Protein AF-A0A356UCX9-F1 (afdb_monomer)

Sequence (58 aa):
GVSSTATRAEDAVSSVIVTSALANVLFFTNTGRVFSSKAYRLPESSRQAKGMPLINFL

Foldseek 3Di:
DDDQEPEDPPDDDPDDDDDDQQDWDWDADPVGDIDIDGNVVADDDDRHDNGDDPVVVD

Solvent-accessible surface area (backbone atoms only — not comparable to full-atom values): 4159 Å² total; per-residue (Å²): 136,83,86,58,58,69,59,57,99,88,58,72,92,85,80,86,84,90,82,56,56,86,38,76,45,77,48,80,45,97,86,74,51,74,46,77,44,50,43,67,74,55,81,88,73,61,79,58,47,77,76,75,71,69,71,82,79,108

Structure (mmCIF, N/CA/C/O backbone):
data_AF-A0A356UCX9-F1
#
_entry.id   AF-A0A356UCX9-F1
#
loop_
_atom_site.group_PDB
_atom_site.id
_atom_site.type_symbol
_atom_site.label_atom_id
_atom_site.label_alt_id
_atom_site.label_comp_id
_atom_site.label_asym_id
_atom_site.label_enti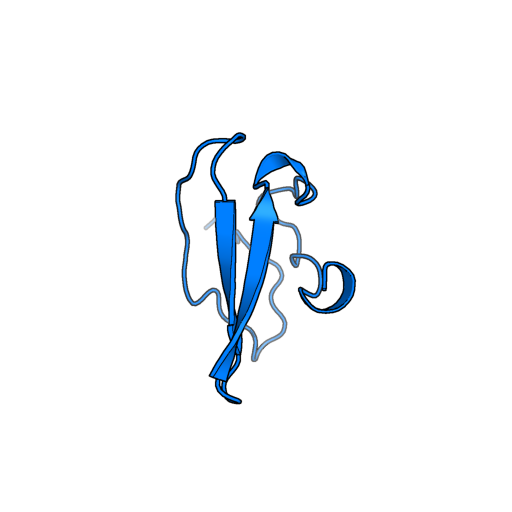ty_id
_atom_site.label_seq_id
_atom_site.pdbx_PDB_ins_code
_atom_site.Cartn_x
_atom_site.Cartn_y
_atom_site.Cartn_z
_atom_site.occupancy
_atom_site.B_iso_or_equiv
_atom_site.auth_seq_id
_atom_site.auth_comp_id
_atom_site.auth_asym_id
_atom_site.auth_atom_id
_atom_site.pdbx_PDB_model_num
ATOM 1 N N . GLY A 1 1 ? 5.471 -3.339 -31.268 1.00 42.22 1 GLY A N 1
ATOM 2 C CA . GLY A 1 1 ? 4.638 -3.031 -30.090 1.00 42.22 1 GLY A CA 1
ATOM 3 C C . GLY A 1 1 ? 5.203 -3.782 -28.911 1.00 42.22 1 GLY A C 1
ATOM 4 O O . GLY A 1 1 ? 5.533 -4.947 -29.080 1.00 42.22 1 GLY A O 1
ATOM 5 N N . VAL A 1 2 ? 5.416 -3.120 -27.775 1.00 46.44 2 VAL A N 1
ATOM 6 C CA . VAL A 1 2 ? 6.076 -3.731 -26.612 1.00 46.44 2 VAL A CA 1
ATOM 7 C C . VAL A 1 2 ? 4.998 -4.138 -25.613 1.00 46.44 2 VAL A C 1
ATOM 9 O O . VAL A 1 2 ? 4.360 -3.279 -25.011 1.00 46.44 2 VAL A O 1
ATOM 12 N N . SER A 1 3 ? 4.762 -5.441 -25.480 1.00 52.34 3 SER A N 1
ATOM 13 C CA . SER A 1 3 ? 3.779 -6.003 -24.552 1.00 52.34 3 SER A CA 1
ATOM 14 C C . SER A 1 3 ? 4.298 -5.864 -23.121 1.00 52.34 3 SER A C 1
ATOM 16 O O . SER A 1 3 ? 5.263 -6.519 -22.732 1.00 52.34 3 SER A O 1
ATOM 18 N N . SER A 1 4 ? 3.700 -4.956 -22.354 1.00 54.22 4 SER A N 1
ATOM 19 C CA . SER A 1 4 ? 4.220 -4.516 -21.058 1.00 54.22 4 SER A CA 1
ATOM 20 C C . SER A 1 4 ? 3.787 -5.364 -19.864 1.00 54.22 4 SER A C 1
ATOM 22 O O . SER A 1 4 ? 4.302 -5.129 -18.777 1.00 54.22 4 SER A O 1
ATOM 24 N N . THR A 1 5 ? 2.865 -6.322 -19.999 1.00 55.56 5 THR A N 1
ATOM 25 C CA . THR A 1 5 ? 2.340 -7.057 -18.834 1.00 55.56 5 THR A CA 1
ATOM 26 C C . THR A 1 5 ? 1.762 -8.407 -19.258 1.00 55.56 5 THR A C 1
ATOM 28 O O . THR A 1 5 ? 0.960 -8.472 -20.184 1.00 55.56 5 THR A O 1
ATOM 31 N N . ALA A 1 6 ? 2.168 -9.496 -18.599 1.00 54.53 6 ALA A N 1
ATOM 32 C CA . ALA A 1 6 ? 1.601 -10.830 -18.809 1.00 54.53 6 ALA A CA 1
ATOM 33 C C . ALA A 1 6 ? 0.351 -11.026 -17.933 1.00 54.53 6 ALA A C 1
ATOM 35 O O . ALA A 1 6 ? 0.361 -11.827 -16.998 1.00 54.53 6 ALA A O 1
ATOM 36 N N . THR A 1 7 ? -0.709 -10.261 -18.181 1.00 53.81 7 THR A N 1
ATOM 37 C CA . THR A 1 7 ? -1.997 -10.427 -17.497 1.00 53.81 7 THR A CA 1
ATOM 38 C C . THR A 1 7 ? -2.717 -11.693 -17.984 1.00 53.81 7 THR A C 1
ATOM 40 O O . THR A 1 7 ? -2.590 -12.093 -19.143 1.00 53.81 7 THR A O 1
ATOM 43 N N . ARG A 1 8 ? -3.445 -12.383 -17.090 1.00 54.88 8 ARG A N 1
ATOM 44 C CA . ARG A 1 8 ? -4.462 -13.362 -17.520 1.00 54.88 8 ARG A CA 1
ATOM 45 C C . ARG A 1 8 ? -5.560 -12.594 -18.263 1.00 54.88 8 ARG A C 1
ATOM 47 O O . ARG A 1 8 ? -5.730 -11.410 -18.006 1.00 54.88 8 ARG A O 1
ATOM 54 N N . ALA A 1 9 ? -6.272 -13.240 -19.181 1.00 55.22 9 ALA A N 1
ATOM 55 C CA . ALA A 1 9 ? -7.195 -12.577 -20.111 1.00 55.22 9 ALA A CA 1
ATOM 56 C C . ALA A 1 9 ? -8.293 -11.715 -19.441 1.00 55.22 9 ALA A C 1
ATOM 58 O O . ALA A 1 9 ? -8.839 -10.827 -20.089 1.00 55.22 9 ALA A O 1
ATOM 59 N N . GLU A 1 10 ? -8.569 -11.933 -18.152 1.00 62.19 10 GLU A N 1
ATOM 60 C CA . GLU A 1 10 ? -9.541 -11.181 -17.346 1.00 62.19 10 GLU A CA 1
ATOM 61 C C . GLU A 1 10 ? -8.929 -10.192 -16.331 1.00 62.19 10 GLU A C 1
ATOM 63 O O . GLU A 1 10 ? -9.670 -9.515 -15.620 1.00 62.19 10 GLU A O 1
ATOM 68 N N . ASP A 1 11 ? -7.602 -10.074 -16.250 1.00 63.25 11 ASP A N 1
ATOM 69 C CA . ASP A 1 11 ? -6.931 -9.200 -15.284 1.00 63.25 11 ASP A CA 1
ATOM 70 C C . ASP A 1 11 ? -6.448 -7.921 -15.984 1.00 63.25 11 ASP A C 1
ATOM 72 O O . ASP A 1 11 ? -5.664 -7.971 -16.935 1.00 63.25 11 ASP A O 1
ATOM 76 N N . ALA A 1 12 ? -6.924 -6.760 -15.542 1.00 65.81 12 ALA A N 1
ATOM 77 C CA . ALA A 1 12 ? -6.539 -5.464 -16.093 1.00 65.81 12 ALA A CA 1
ATOM 78 C C . ALA A 1 12 ? -5.967 -4.577 -14.988 1.00 65.81 12 ALA A C 1
ATOM 80 O O . ALA A 1 12 ? -6.513 -4.493 -13.888 1.00 65.81 12 ALA A O 1
ATOM 81 N N . VAL A 1 13 ? -4.873 -3.873 -15.291 1.00 69.38 13 VAL A N 1
ATOM 82 C CA . VAL A 1 13 ? -4.320 -2.872 -14.373 1.00 69.38 13 VAL A CA 1
ATOM 83 C C . VAL A 1 13 ? -5.331 -1.737 -14.244 1.00 69.38 13 VAL A C 1
ATOM 85 O O . VAL A 1 13 ? -5.568 -0.998 -15.196 1.00 69.38 13 VAL A O 1
ATOM 88 N N . SER A 1 14 ? -5.930 -1.602 -13.065 1.00 74.38 14 SER A N 1
ATOM 89 C CA . SER A 1 14 ? -6.968 -0.603 -12.803 1.00 74.38 14 SER A CA 1
ATOM 90 C C . SER A 1 14 ? -6.405 0.751 -12.375 1.00 74.38 14 SER A C 1
ATOM 92 O O . SER A 1 14 ? -7.022 1.784 -12.621 1.00 74.38 14 SER A O 1
ATOM 94 N N . SER A 1 15 ? -5.252 0.781 -11.702 1.00 70.44 15 SER A N 1
ATOM 95 C CA . SER A 1 15 ? -4.679 2.008 -11.143 1.00 70.44 15 SER A CA 1
ATOM 96 C C . SER A 1 15 ? -3.171 1.899 -10.947 1.00 70.44 15 SER A C 1
ATOM 98 O O . SER A 1 15 ? -2.654 0.862 -10.536 1.00 70.44 15 SER A O 1
ATOM 100 N N . VAL A 1 16 ? -2.473 3.004 -11.208 1.00 79.94 16 VAL A N 1
ATOM 101 C CA . VAL A 1 16 ? -1.046 3.178 -10.925 1.00 79.94 16 VAL A CA 1
ATOM 102 C C . VAL A 1 16 ? -0.902 4.406 -10.039 1.00 79.94 16 VAL A C 1
ATOM 104 O O . VAL A 1 16 ? -1.422 5.470 -10.367 1.00 79.94 16 VAL A O 1
ATOM 107 N N . ILE A 1 17 ? -0.199 4.255 -8.919 1.00 80.25 17 ILE A N 1
ATOM 108 C CA . ILE A 1 17 ? 0.079 5.342 -7.980 1.00 80.25 17 ILE A CA 1
ATOM 109 C C . ILE A 1 17 ? 1.584 5.571 -7.883 1.00 80.25 17 ILE A C 1
ATOM 111 O O . ILE A 1 17 ? 2.370 4.625 -7.888 1.00 80.25 17 ILE A O 1
ATOM 115 N N . VAL A 1 18 ? 1.982 6.835 -7.776 1.00 85.00 18 VAL A N 1
ATOM 116 C CA . VAL A 1 18 ? 3.357 7.226 -7.452 1.00 85.00 18 VAL A CA 1
ATOM 117 C C . VAL A 1 18 ? 3.361 7.681 -6.000 1.00 85.00 18 VAL A C 1
ATOM 119 O O . VAL A 1 18 ? 2.558 8.526 -5.612 1.00 85.00 18 VAL A O 1
ATOM 122 N N . THR A 1 19 ? 4.231 7.094 -5.184 1.00 86.62 19 THR A N 1
ATOM 123 C CA . THR A 1 19 ? 4.334 7.400 -3.754 1.00 86.62 19 THR A CA 1
ATOM 124 C C . THR A 1 19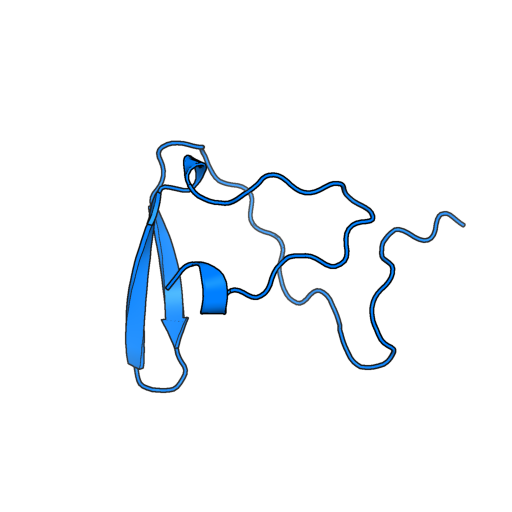 ? 5.787 7.346 -3.291 1.00 86.62 19 THR A C 1
ATOM 126 O O . THR A 1 19 ? 6.653 6.820 -3.990 1.00 86.62 19 THR A O 1
ATOM 129 N N . SER A 1 20 ? 6.054 7.887 -2.105 1.00 90.38 20 SER A N 1
ATOM 130 C CA . SER A 1 20 ? 7.374 7.875 -1.472 1.00 90.38 20 SER A CA 1
ATOM 131 C C . SER A 1 20 ? 7.546 6.644 -0.581 1.00 90.38 20 SER A C 1
ATOM 133 O O . SER A 1 20 ? 6.601 6.215 0.076 1.00 90.38 20 SER A O 1
ATOM 135 N N . ALA A 1 21 ? 8.771 6.124 -0.465 1.00 88.25 21 ALA A N 1
ATOM 136 C CA . ALA A 1 21 ? 9.061 4.903 0.298 1.00 88.25 21 ALA A CA 1
ATOM 137 C C . ALA A 1 21 ? 8.574 4.945 1.763 1.00 88.25 21 ALA A C 1
ATOM 139 O O . ALA A 1 21 ? 8.078 3.949 2.287 1.00 88.25 21 ALA A O 1
ATOM 140 N N . LEU A 1 22 ? 8.674 6.102 2.427 1.00 91.12 22 LEU A N 1
ATOM 141 C CA . LEU A 1 22 ? 8.280 6.279 3.834 1.00 91.12 22 LEU A CA 1
ATOM 142 C C . LEU A 1 22 ? 6.782 6.571 4.037 1.00 91.12 22 LEU A C 1
ATOM 144 O O . LEU A 1 22 ? 6.308 6.608 5.184 1.00 91.12 22 LEU A O 1
ATOM 148 N N . ALA A 1 23 ? 6.037 6.775 2.948 1.00 91.19 23 ALA A N 1
ATOM 149 C CA . ALA A 1 23 ? 4.603 7.013 3.000 1.00 91.19 23 ALA A CA 1
ATOM 150 C C . ALA A 1 23 ? 3.851 5.751 3.447 1.00 91.19 23 ALA A C 1
ATOM 152 O O . ALA A 1 23 ? 4.325 4.621 3.297 1.00 91.19 23 ALA A O 1
ATOM 153 N N . ASN A 1 24 ? 2.666 5.955 4.019 1.00 90.38 24 ASN A N 1
ATOM 154 C CA . ASN A 1 24 ? 1.746 4.861 4.304 1.00 90.38 24 ASN A CA 1
ATOM 155 C C . ASN A 1 24 ? 0.878 4.610 3.068 1.00 90.38 24 ASN A C 1
ATOM 157 O O . ASN A 1 24 ? 0.312 5.548 2.508 1.00 90.38 24 ASN A O 1
ATOM 161 N N . VAL A 1 25 ? 0.762 3.349 2.675 1.00 90.12 25 VAL A N 1
ATOM 162 C CA . VAL A 1 25 ? -0.172 2.871 1.659 1.00 90.12 25 VAL A CA 1
ATOM 163 C C . VAL A 1 25 ? -1.386 2.309 2.384 1.00 90.12 25 VAL A C 1
ATOM 165 O O . VAL A 1 25 ? -1.242 1.478 3.284 1.00 90.12 25 VAL A O 1
ATOM 168 N N . LEU A 1 26 ? -2.568 2.798 2.011 1.00 89.94 26 LEU A N 1
ATOM 169 C CA . LEU A 1 26 ? -3.839 2.395 2.602 1.00 89.94 26 LEU A CA 1
ATOM 170 C C . LEU A 1 26 ? -4.582 1.454 1.654 1.00 89.94 26 LEU A C 1
ATOM 172 O O . LEU A 1 26 ? -4.799 1.787 0.489 1.00 89.94 26 LEU A O 1
ATOM 176 N N . PHE A 1 27 ? -4.998 0.302 2.169 1.00 87.88 27 PHE A N 1
ATOM 177 C CA . PHE A 1 27 ? -5.776 -0.691 1.439 1.00 87.88 27 PHE A CA 1
ATOM 178 C C . PHE A 1 27 ? -7.206 -0.693 1.959 1.00 87.88 27 PHE A C 1
ATOM 180 O O . PHE A 1 27 ? -7.455 -1.025 3.120 1.00 87.88 27 PHE A O 1
ATOM 187 N N . PHE A 1 28 ? -8.141 -0.318 1.091 1.00 88.00 28 PHE A N 1
ATOM 188 C CA . PHE A 1 28 ? -9.564 -0.279 1.399 1.00 88.00 28 PHE A CA 1
ATOM 189 C C . PHE A 1 28 ? -10.227 -1.554 0.898 1.00 88.00 28 PHE A C 1
ATOM 191 O O . PHE A 1 28 ? -10.111 -1.912 -0.272 1.00 88.00 28 PHE A O 1
ATOM 198 N N . THR A 1 29 ? -10.932 -2.237 1.791 1.00 87.00 29 THR A N 1
ATOM 199 C CA . THR A 1 29 ? -11.742 -3.402 1.432 1.00 87.00 29 THR A CA 1
ATOM 200 C C . THR A 1 29 ? -13.195 -2.996 1.208 1.00 87.00 29 THR A C 1
ATOM 202 O O . THR A 1 29 ? -13.699 -2.049 1.811 1.00 87.00 29 THR A O 1
ATOM 205 N N . ASN A 1 30 ? -13.904 -3.764 0.387 1.00 87.69 30 ASN A N 1
ATOM 206 C CA . ASN A 1 30 ? -15.343 -3.614 0.151 1.00 87.69 30 ASN A CA 1
ATOM 207 C C . ASN A 1 30 ? -16.211 -3.808 1.411 1.00 87.69 30 ASN A C 1
ATOM 209 O O . ASN A 1 30 ? -17.366 -3.400 1.422 1.00 87.69 30 ASN A O 1
ATOM 213 N N . THR A 1 31 ? -15.667 -4.418 2.468 1.00 91.31 31 THR A N 1
ATOM 214 C CA . THR A 1 31 ? -16.346 -4.602 3.762 1.00 91.31 31 THR A CA 1
ATOM 215 C C . THR A 1 31 ? -16.117 -3.440 4.735 1.00 91.31 31 THR A C 1
ATOM 217 O O . THR A 1 31 ? -16.549 -3.506 5.882 1.00 91.31 31 THR A O 1
ATOM 220 N N . GLY A 1 32 ? -15.436 -2.372 4.301 1.00 90.12 32 GLY A N 1
ATOM 221 C CA . GLY A 1 32 ? -15.190 -1.176 5.111 1.00 90.12 32 GLY A CA 1
ATOM 222 C C . GLY A 1 32 ? -13.983 -1.272 6.048 1.00 90.12 32 GLY A C 1
ATOM 223 O O . GLY A 1 32 ? -13.759 -0.366 6.847 1.00 90.12 32 GLY A O 1
ATOM 224 N N . ARG A 1 33 ? -13.174 -2.337 5.962 1.00 89.88 33 ARG A N 1
ATOM 225 C CA . ARG A 1 33 ? -11.895 -2.423 6.686 1.00 89.88 33 ARG A CA 1
ATOM 226 C C . ARG A 1 33 ? -10.802 -1.682 5.927 1.00 89.88 33 ARG A C 1
ATOM 228 O O . ARG A 1 33 ? -10.726 -1.788 4.699 1.00 89.88 33 ARG A O 1
ATOM 235 N N . VAL A 1 34 ? -9.943 -0.994 6.676 1.00 90.62 34 VAL A N 1
ATOM 236 C CA . VAL A 1 34 ? -8.777 -0.274 6.159 1.00 90.62 34 VAL A CA 1
ATOM 237 C C . VAL A 1 34 ? -7.518 -0.867 6.768 1.00 90.62 34 VAL A C 1
ATOM 239 O O . VAL A 1 34 ? -7.408 -0.978 7.988 1.00 90.62 34 VAL A O 1
ATOM 242 N N . PHE A 1 35 ? -6.561 -1.213 5.918 1.00 88.56 35 PHE A N 1
ATOM 243 C CA . PHE A 1 35 ? -5.240 -1.665 6.332 1.00 88.56 35 PHE A CA 1
ATOM 244 C C . PHE A 1 35 ? -4.189 -0.639 5.931 1.00 88.56 35 PHE A C 1
ATOM 246 O O . PHE A 1 35 ? -4.326 0.026 4.907 1.00 88.56 35 PHE A O 1
ATOM 253 N N . SER A 1 36 ? -3.133 -0.513 6.731 1.00 89.69 36 SER A N 1
ATOM 254 C CA . SER A 1 36 ? -2.041 0.427 6.490 1.00 89.69 36 SER A CA 1
ATOM 255 C C . SER A 1 36 ? -0.709 -0.306 6.531 1.00 89.69 36 SER A C 1
ATOM 257 O O . SER A 1 36 ? -0.432 -1.042 7.478 1.00 89.69 36 SER A O 1
ATOM 259 N N . SER A 1 37 ? 0.125 -0.089 5.518 1.00 89.31 37 SER A N 1
ATOM 260 C CA . SER A 1 37 ? 1.504 -0.572 5.489 1.00 89.31 37 SER A CA 1
ATOM 261 C C . SER A 1 37 ? 2.429 0.512 4.955 1.00 89.31 37 SER A C 1
ATOM 263 O O . SER A 1 37 ? 2.027 1.368 4.167 1.00 89.31 37 SER A O 1
ATOM 265 N N . LYS A 1 38 ? 3.690 0.498 5.381 1.00 88.75 38 LYS A N 1
ATOM 266 C CA . LYS A 1 38 ? 4.702 1.393 4.816 1.00 88.75 38 LYS A CA 1
ATOM 267 C C . LYS A 1 38 ? 5.021 0.973 3.386 1.00 88.75 38 LYS A C 1
ATOM 269 O O . LYS A 1 38 ? 5.201 -0.216 3.141 1.00 88.75 38 LYS A O 1
ATOM 274 N N . ALA A 1 39 ? 5.140 1.931 2.465 1.00 87.62 39 ALA A N 1
ATOM 275 C CA . ALA A 1 39 ? 5.377 1.636 1.051 1.00 87.62 39 ALA A CA 1
ATOM 276 C C . ALA A 1 39 ? 6.637 0.778 0.839 1.00 87.62 39 ALA A C 1
ATOM 278 O O . ALA A 1 39 ? 6.599 -0.172 0.067 1.00 87.62 39 ALA A O 1
ATOM 279 N N . TYR A 1 40 ? 7.705 1.026 1.607 1.00 88.38 40 TYR A N 1
ATOM 280 C CA . TYR A 1 40 ? 8.939 0.230 1.556 1.00 88.38 40 TYR A CA 1
ATOM 281 C C . TYR A 1 40 ? 8.787 -1.245 1.973 1.00 88.38 40 TYR A C 1
ATOM 283 O O . TYR A 1 40 ? 9.724 -2.018 1.802 1.00 88.38 40 TYR A O 1
ATOM 291 N N . ARG A 1 41 ? 7.659 -1.656 2.573 1.00 85.44 41 ARG A N 1
ATOM 292 C CA . ARG A 1 41 ? 7.396 -3.070 2.898 1.00 85.44 41 ARG A CA 1
ATOM 293 C C . ARG A 1 41 ? 6.826 -3.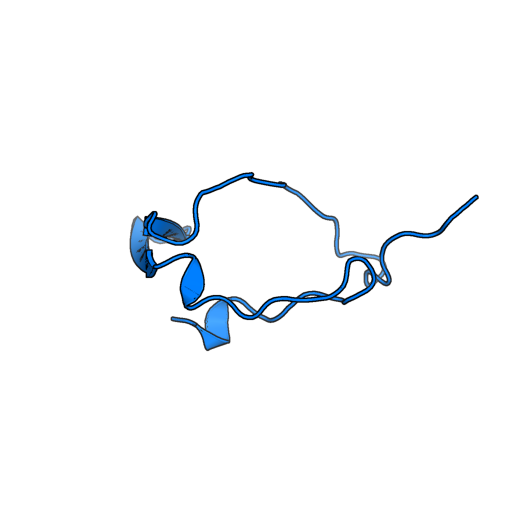855 1.717 1.00 85.44 41 ARG A C 1
ATOM 295 O O . ARG A 1 41 ? 6.760 -5.078 1.797 1.00 85.44 41 ARG A O 1
ATOM 302 N N . LEU A 1 42 ? 6.382 -3.176 0.661 1.00 84.00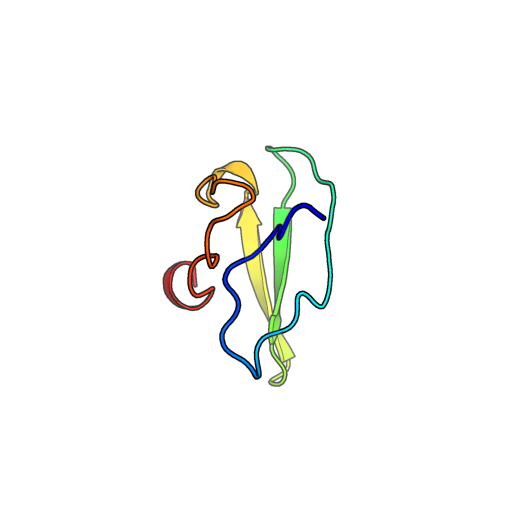 42 LEU A N 1
ATOM 303 C CA . LEU A 1 42 ? 5.904 -3.834 -0.549 1.00 84.00 42 LEU A CA 1
ATOM 304 C C . LEU A 1 42 ? 7.110 -4.310 -1.368 1.00 84.00 42 LEU A C 1
ATOM 306 O O . LEU A 1 42 ? 8.063 -3.547 -1.527 1.00 84.00 42 LEU A O 1
ATOM 310 N N . PRO A 1 43 ? 7.100 -5.546 -1.890 1.00 81.19 43 PRO A N 1
ATOM 311 C CA . PRO A 1 43 ? 8.196 -6.032 -2.702 1.00 81.19 43 PRO A CA 1
ATOM 312 C C . PRO A 1 43 ? 8.216 -5.294 -4.031 1.00 81.19 43 PRO A C 1
ATOM 314 O O . PRO A 1 43 ? 7.194 -5.129 -4.703 1.00 81.19 43 PRO A O 1
ATOM 317 N N . GLU A 1 44 ? 9.411 -4.897 -4.433 1.00 81.12 44 GLU A N 1
ATOM 318 C CA . GLU A 1 44 ? 9.632 -4.371 -5.765 1.00 81.12 44 GLU A CA 1
ATOM 319 C C . GLU A 1 44 ? 9.456 -5.494 -6.788 1.00 81.12 44 GLU A C 1
ATOM 321 O O . GLU A 1 44 ? 9.94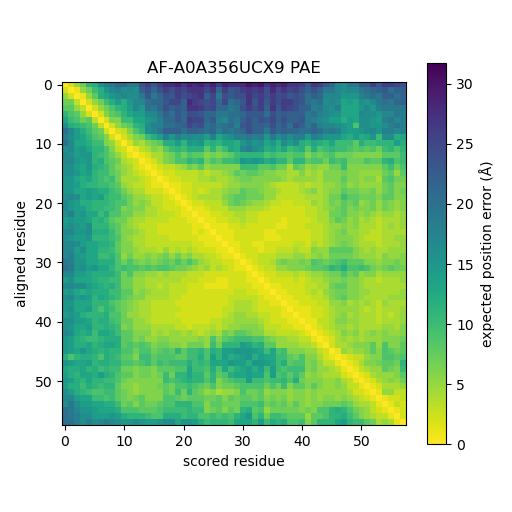0 -6.616 -6.618 1.00 81.12 44 GLU A O 1
ATOM 326 N N . SER A 1 45 ? 8.732 -5.199 -7.862 1.00 77.69 45 SER A N 1
ATOM 327 C CA . SER A 1 45 ? 8.499 -6.143 -8.945 1.00 77.69 45 SER A CA 1
ATOM 328 C C . SER A 1 45 ? 8.843 -5.499 -10.275 1.00 77.69 45 SER A C 1
ATOM 330 O O . SER A 1 45 ? 8.714 -4.286 -10.450 1.00 77.69 45 SER A O 1
ATOM 332 N N . SER A 1 46 ? 9.312 -6.308 -11.223 1.00 72.44 46 SER A N 1
ATOM 333 C CA . SER A 1 46 ? 9.656 -5.804 -12.549 1.00 72.44 46 SER A CA 1
ATOM 334 C C . SER A 1 46 ? 8.397 -5.360 -13.299 1.00 72.44 46 SER A C 1
ATOM 336 O O . SER A 1 46 ? 7.299 -5.856 -13.059 1.00 72.44 46 SER A O 1
ATOM 338 N N . ARG A 1 47 ? 8.549 -4.450 -14.267 1.00 65.69 47 ARG A N 1
ATOM 339 C CA . ARG A 1 47 ? 7.433 -3.941 -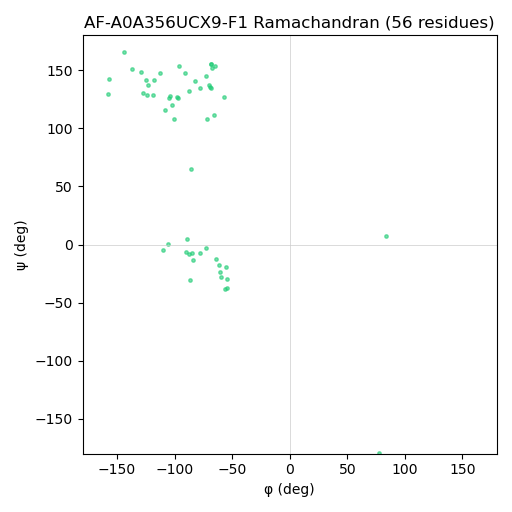15.090 1.00 65.69 47 ARG A CA 1
ATOM 340 C C . ARG A 1 47 ? 6.627 -5.054 -15.781 1.00 65.69 47 ARG A C 1
ATOM 342 O O . ARG A 1 47 ? 5.444 -4.874 -16.028 1.00 65.69 47 ARG A O 1
ATOM 349 N N . GLN A 1 48 ? 7.278 -6.173 -16.101 1.00 68.62 48 GLN A N 1
ATOM 350 C CA . GLN A 1 48 ? 6.671 -7.326 -16.777 1.00 68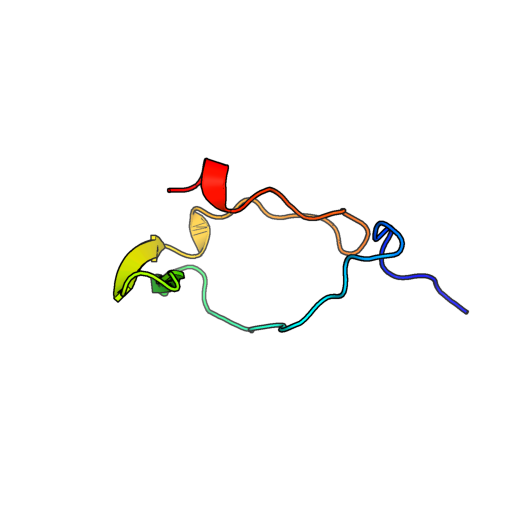.62 48 GLN A CA 1
ATOM 351 C C . GLN A 1 48 ? 6.076 -8.352 -15.802 1.00 68.62 48 GLN A C 1
ATOM 353 O O . GLN A 1 48 ? 5.466 -9.331 -16.238 1.00 68.62 48 GLN A O 1
ATOM 358 N N . ALA A 1 49 ? 6.278 -8.171 -14.495 1.00 69.31 49 ALA A N 1
ATOM 359 C CA . ALA A 1 49 ? 5.785 -9.095 -13.494 1.00 69.31 49 ALA A CA 1
ATOM 360 C C . ALA A 1 49 ? 4.256 -9.072 -13.428 1.00 69.31 49 ALA A C 1
ATOM 362 O O . ALA A 1 49 ? 3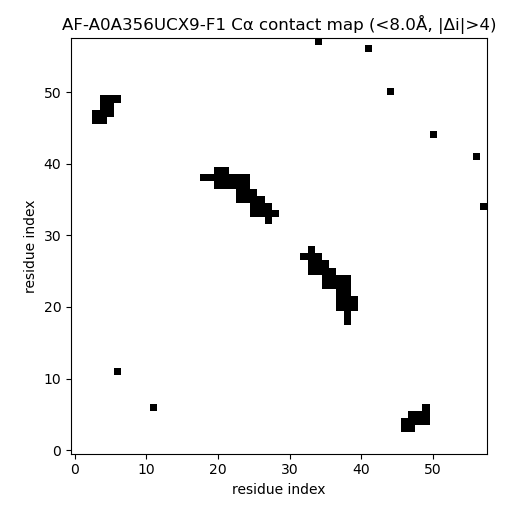.604 -8.063 -13.684 1.00 69.31 49 ALA A O 1
ATOM 363 N N . LYS A 1 50 ? 3.683 -10.203 -13.017 1.00 67.62 50 LYS A N 1
ATOM 364 C CA . LYS A 1 50 ? 2.233 -10.359 -12.835 1.00 67.62 50 LYS A CA 1
ATOM 365 C C . LYS A 1 50 ? 1.690 -9.620 -11.604 1.00 67.62 50 LYS A C 1
ATOM 367 O O . LYS A 1 50 ? 0.491 -9.650 -11.365 1.00 67.62 50 LYS A O 1
ATOM 372 N N . GLY A 1 51 ? 2.559 -8.980 -10.822 1.00 73.31 51 GLY A N 1
ATOM 373 C CA . GLY A 1 51 ? 2.242 -8.514 -9.476 1.00 73.31 51 GLY A CA 1
ATOM 374 C C . GLY A 1 51 ? 2.248 -9.657 -8.457 1.00 73.31 51 GLY A C 1
ATOM 375 O O . GLY A 1 51 ? 2.529 -10.811 -8.787 1.00 73.31 51 GLY A O 1
ATOM 376 N N . MET A 1 52 ? 1.961 -9.326 -7.200 1.00 72.38 52 MET A N 1
ATOM 377 C CA . MET A 1 52 ? 1.847 -10.282 -6.098 1.00 72.38 52 MET A CA 1
ATOM 378 C C . MET A 1 52 ? 0.478 -10.110 -5.429 1.00 72.38 52 MET A C 1
ATOM 380 O O . MET A 1 52 ? 0.020 -8.971 -5.308 1.00 72.38 52 MET A O 1
ATOM 384 N N . PRO A 1 53 ? -0.194 -11.195 -4.994 1.00 75.19 53 PRO A N 1
ATOM 385 C CA . PRO A 1 53 ? -1.488 -11.083 -4.335 1.00 75.19 53 PRO A CA 1
ATOM 386 C C . PRO A 1 53 ? -1.405 -10.186 -3.100 1.00 75.19 53 PRO A C 1
ATOM 388 O O . PRO A 1 53 ? -0.594 -10.432 -2.207 1.00 75.19 53 PRO A O 1
ATOM 391 N N . LEU A 1 54 ? -2.282 -9.181 -3.025 1.00 73.56 54 LEU A N 1
ATOM 392 C CA . LEU A 1 54 ? -2.334 -8.254 -1.892 1.00 73.56 54 LEU A CA 1
ATOM 393 C C . LEU A 1 54 ? -2.613 -8.974 -0.559 1.00 73.56 54 LEU A C 1
ATOM 395 O O . LEU A 1 54 ? -2.156 -8.528 0.487 1.00 73.56 54 LEU A O 1
ATOM 399 N N . ILE A 1 55 ? -3.305 -10.118 -0.611 1.00 69.88 55 ILE A N 1
ATOM 400 C CA . ILE A 1 55 ? -3.635 -10.942 0.560 1.00 69.88 55 ILE A CA 1
ATOM 401 C C . ILE A 1 55 ? -2.395 -11.455 1.301 1.00 69.88 55 ILE A C 1
ATOM 403 O O . ILE A 1 55 ? -2.476 -11.735 2.486 1.00 69.88 55 ILE A O 1
ATOM 407 N N . ASN A 1 56 ? -1.243 -11.551 0.628 1.00 65.81 56 ASN A N 1
ATOM 408 C CA . ASN A 1 56 ? -0.001 -12.000 1.255 1.00 65.81 56 ASN A CA 1
ATOM 409 C C . ASN A 1 56 ? 0.670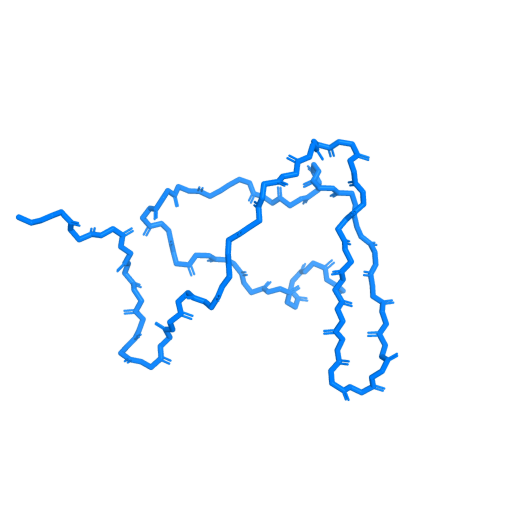 -10.900 2.103 1.00 65.81 56 ASN A C 1
ATOM 411 O O . ASN A 1 56 ? 1.671 -11.176 2.760 1.00 65.81 56 ASN A O 1
ATOM 415 N N . PHE A 1 57 ? 0.159 -9.663 2.066 1.00 66.12 57 PHE A N 1
ATOM 416 C CA . PHE A 1 57 ? 0.693 -8.506 2.797 1.00 66.12 57 PHE A CA 1
ATOM 417 C C . PHE A 1 57 ? -0.205 -8.022 3.939 1.00 66.12 57 PHE A C 1
ATOM 419 O O . PHE A 1 57 ? 0.190 -7.083 4.638 1.00 66.12 57 PHE A O 1
ATOM 426 N N . LEU A 1 58 ? -1.392 -8.617 4.099 1.00 63.25 58 LEU A N 1
ATOM 427 C CA . LEU A 1 58 ? -2.406 -8.254 5.092 1.00 63.25 58 LEU A CA 1
ATOM 428 C C . LEU A 1 58 ? -2.597 -9.349 6.140 1.00 63.25 58 LEU A C 1
ATOM 430 O O . LEU A 1 58 ? -2.540 -10.538 5.763 1.00 63.25 58 LEU A O 1
#

Secondary structure (DSSP, 8-state):
--------TT----------TTSEEEEE-TTS-EEEEEGGGSPP--TTS----GGGG-

Mean predicted aligned error: 8.71 Å

pLDDT: mean 75.78, std 13.62, range [42.22, 91.31]

Radius of gyration: 13.22 Å; Cα contacts (8 Å, |Δi|>4): 43; chains: 1; bounding box: 26×21×37 Å

Nearest PDB structures (foldseek):
  6swa-assembly1_e  TM=2.888E-01  e=8.700E+00  Mus musculus